Protein AF-A0A371CKR9-F1 (afdb_monomer_lite)

Structure (mmCIF, N/CA/C/O backbone):
data_AF-A0A371CKR9-F1
#
_entry.id   AF-A0A371CKR9-F1
#
loop_
_atom_site.group_PDB
_atom_site.id
_atom_site.type_symbol
_atom_site.label_atom_id
_atom_site.label_alt_id
_atom_site.label_comp_id
_atom_site.label_asym_id
_atom_site.label_entity_id
_atom_site.label_seq_id
_atom_site.pdbx_PDB_ins_code
_atom_site.Cartn_x
_atom_site.Cartn_y
_atom_site.Cartn_z
_atom_site.occupancy
_atom_site.B_iso_or_equiv
_atom_site.auth_seq_id
_atom_site.auth_comp_id
_atom_site.auth_asym_id
_atom_site.auth_atom_id
_atom_site.pdbx_PDB_model_num
ATOM 1 N N . MET A 1 1 ? 10.871 62.783 10.439 1.00 33.84 1 MET A N 1
ATOM 2 C CA . MET A 1 1 ? 9.536 62.229 10.117 1.00 33.84 1 MET A CA 1
ATOM 3 C C . MET A 1 1 ? 9.120 62.766 8.748 1.00 33.84 1 MET A C 1
ATOM 5 O O . MET A 1 1 ? 9.522 63.892 8.480 1.00 33.84 1 MET A O 1
ATOM 9 N N . PRO A 1 2 ? 8.252 62.101 7.967 1.00 58.19 2 PRO A N 1
ATOM 10 C CA . PRO A 1 2 ? 8.311 60.710 7.475 1.00 58.19 2 PRO A CA 1
ATOM 11 C C . PRO A 1 2 ? 7.904 60.594 5.972 1.00 58.19 2 PRO A C 1
ATOM 13 O O . PRO A 1 2 ? 7.410 61.558 5.406 1.00 58.19 2 PRO A O 1
ATOM 16 N N . ASP A 1 3 ? 8.129 59.437 5.334 1.00 41.16 3 ASP A N 1
ATOM 17 C CA . ASP A 1 3 ? 7.147 58.624 4.559 1.00 41.16 3 ASP A CA 1
ATOM 18 C C . ASP A 1 3 ? 7.918 57.453 3.894 1.00 41.16 3 ASP A C 1
ATOM 20 O O . ASP A 1 3 ? 8.965 57.690 3.301 1.00 41.16 3 ASP A O 1
ATOM 24 N N . ASN A 1 4 ? 7.665 56.152 4.091 1.00 47.50 4 ASN A N 1
ATOM 25 C CA . ASN A 1 4 ? 6.472 55.288 4.136 1.00 47.50 4 ASN A CA 1
ATOM 26 C C . ASN A 1 4 ? 6.208 54.580 2.791 1.00 47.50 4 ASN A C 1
ATOM 28 O O . ASN A 1 4 ? 6.175 55.207 1.737 1.00 47.50 4 ASN A O 1
ATOM 32 N N . SER A 1 5 ? 5.899 53.280 2.897 1.00 48.91 5 SER A N 1
ATOM 33 C CA . SER A 1 5 ? 5.412 52.350 1.856 1.00 48.91 5 SER A CA 1
ATOM 34 C C . SER A 1 5 ? 6.493 51.747 0.942 1.00 48.91 5 SER A C 1
ATOM 36 O O . SER A 1 5 ? 7.245 52.459 0.299 1.00 48.91 5 SER A O 1
ATOM 38 N N . GLY A 1 6 ? 6.632 50.435 0.765 1.00 40.41 6 GLY A N 1
ATOM 39 C CA . GLY A 1 6 ? 5.823 49.301 1.191 1.00 40.41 6 GLY A CA 1
ATOM 40 C C . GLY A 1 6 ? 6.271 48.055 0.410 1.00 40.41 6 GLY A C 1
ATOM 41 O O . GLY A 1 6 ? 6.496 48.118 -0.793 1.00 40.41 6 GLY A O 1
ATOM 42 N N . THR A 1 7 ? 6.452 46.952 1.135 1.00 47.97 7 THR A N 1
ATOM 43 C CA . THR A 1 7 ? 6.075 45.578 0.753 1.00 47.97 7 THR A CA 1
ATOM 44 C C . THR A 1 7 ? 6.195 45.162 -0.725 1.00 47.97 7 THR A C 1
ATOM 46 O O . THR A 1 7 ? 5.272 45.319 -1.518 1.00 47.97 7 THR A O 1
ATOM 49 N N . GLY A 1 8 ? 7.290 44.467 -1.050 1.00 39.59 8 GLY A N 1
ATOM 50 C CA . GLY A 1 8 ? 7.392 43.572 -2.206 1.00 39.59 8 GLY A CA 1
ATOM 51 C C . GLY A 1 8 ? 7.493 42.128 -1.724 1.00 39.59 8 GLY A C 1
ATOM 52 O O . GLY A 1 8 ? 8.542 41.709 -1.249 1.00 39.59 8 GLY A O 1
ATOM 53 N N . ALA A 1 9 ? 6.368 41.422 -1.784 1.00 39.78 9 ALA A N 1
ATOM 54 C CA . ALA A 1 9 ? 6.136 40.074 -1.282 1.00 39.78 9 ALA A CA 1
ATOM 55 C C . ALA A 1 9 ? 7.251 39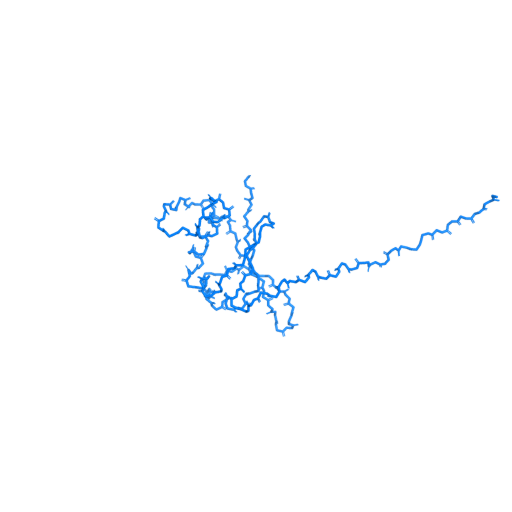.058 -1.591 1.00 39.78 9 ALA A C 1
ATOM 57 O O . ALA A 1 9 ? 7.757 38.981 -2.711 1.00 39.78 9 ALA A O 1
ATOM 58 N N . ASN A 1 10 ? 7.532 38.232 -0.575 1.00 42.22 10 ASN A N 1
ATOM 59 C CA . ASN A 1 10 ? 8.153 36.912 -0.663 1.00 42.22 10 ASN A CA 1
ATOM 60 C C . ASN A 1 10 ? 7.565 36.138 -1.852 1.00 42.22 10 ASN A C 1
ATOM 62 O O . ASN A 1 10 ? 6.500 35.531 -1.744 1.00 42.22 10 ASN A O 1
ATOM 66 N N . ARG A 1 11 ? 8.257 36.183 -2.990 1.00 41.50 11 ARG A N 1
ATOM 67 C CA . ARG A 1 11 ? 8.022 35.279 -4.108 1.00 41.50 11 ARG A CA 1
ATOM 68 C C . ARG A 1 11 ? 8.538 33.911 -3.704 1.00 41.50 11 ARG A C 1
ATOM 70 O O . ARG A 1 11 ? 9.743 33.695 -3.636 1.00 41.50 11 ARG A O 1
ATOM 77 N N . ASP A 1 12 ? 7.588 33.036 -3.409 1.00 44.81 12 ASP A N 1
ATOM 78 C CA . ASP A 1 12 ? 7.667 31.626 -3.756 1.00 44.81 12 ASP A CA 1
ATOM 79 C C . ASP A 1 12 ? 8.977 30.949 -3.333 1.00 44.81 12 ASP A C 1
ATOM 81 O O . ASP A 1 12 ? 9.759 30.473 -4.158 1.00 44.81 12 ASP A O 1
ATOM 85 N N . GLN A 1 13 ? 9.181 30.818 -2.017 1.00 44.22 13 GLN A N 1
ATOM 86 C CA . GLN A 1 13 ? 9.887 29.644 -1.501 1.00 44.22 13 GLN A CA 1
ATOM 87 C C . GLN A 1 13 ? 9.013 28.424 -1.805 1.00 44.22 13 GLN A C 1
ATOM 89 O O . GLN A 1 13 ? 8.286 27.915 -0.952 1.00 44.22 13 GLN A O 1
ATOM 94 N N . LEU A 1 14 ? 9.059 27.990 -3.065 1.00 42.12 14 LEU A N 1
ATOM 95 C CA . LEU A 1 14 ? 8.630 26.674 -3.486 1.00 42.12 14 LEU A CA 1
ATOM 96 C C . LEU A 1 14 ? 9.444 25.706 -2.633 1.00 42.12 14 LEU A C 1
ATOM 98 O O . LEU A 1 14 ? 10.650 25.554 -2.831 1.00 42.12 14 LEU A O 1
ATOM 102 N N . SER A 1 15 ? 8.807 25.154 -1.604 1.00 46.34 15 SER A N 1
ATOM 103 C CA . SER A 1 15 ? 9.433 24.190 -0.715 1.00 46.34 15 SER A CA 1
ATOM 104 C C . SER A 1 15 ? 9.963 23.074 -1.603 1.00 46.34 15 SER A C 1
ATOM 106 O O . SER A 1 15 ? 9.181 22.414 -2.291 1.00 46.34 15 SER A O 1
ATOM 108 N N . SER A 1 16 ? 11.288 22.934 -1.661 1.00 48.94 16 SER A N 1
ATOM 109 C CA . SER A 1 16 ? 11.943 21.895 -2.446 1.00 48.94 16 SER A CA 1
ATOM 110 C C . SER A 1 16 ? 11.234 20.567 -2.180 1.00 48.94 16 SER A C 1
ATOM 112 O O . SER A 1 16 ? 10.978 20.269 -1.006 1.00 48.94 16 SER A O 1
ATOM 114 N N . PRO A 1 17 ? 10.880 19.784 -3.218 1.00 48.00 17 PRO A N 1
ATOM 115 C CA . PRO A 1 17 ? 10.196 18.518 -3.014 1.00 48.00 17 PRO A CA 1
ATOM 116 C C . PRO A 1 17 ? 11.025 17.697 -2.035 1.00 48.00 17 PRO A C 1
ATOM 118 O O . PRO A 1 17 ? 12.222 17.488 -2.251 1.00 48.00 17 PRO A O 1
ATOM 121 N N . THR A 1 18 ? 10.406 17.308 -0.918 1.00 50.53 18 THR A N 1
ATOM 122 C CA . THR A 1 18 ? 11.057 16.485 0.097 1.00 50.53 18 THR A CA 1
ATOM 123 C C . THR A 1 18 ? 11.665 15.282 -0.618 1.00 50.53 18 THR A C 1
ATOM 125 O O . THR A 1 18 ? 10.930 14.587 -1.326 1.00 50.53 18 THR A O 1
ATOM 128 N N . PRO A 1 19 ? 12.986 15.045 -0.511 1.00 44.75 19 PRO A N 1
ATOM 129 C CA . PRO A 1 19 ? 13.606 13.915 -1.174 1.00 44.75 19 PRO A CA 1
ATOM 130 C C . PRO A 1 19 ? 12.905 12.650 -0.697 1.00 44.75 19 PRO A C 1
ATOM 132 O O . PRO A 1 19 ? 12.967 12.312 0.485 1.00 44.75 19 PRO A O 1
ATOM 135 N N . ILE A 1 20 ? 12.207 11.969 -1.605 1.00 53.53 20 ILE A N 1
ATOM 136 C CA . ILE A 1 20 ? 11.690 10.638 -1.312 1.00 53.53 20 ILE A CA 1
ATOM 137 C C . ILE A 1 20 ? 12.926 9.796 -0.975 1.00 53.53 20 ILE A C 1
ATOM 139 O O . ILE A 1 20 ? 13.878 9.798 -1.767 1.00 53.53 20 ILE A O 1
ATOM 143 N N . PRO A 1 21 ? 12.970 9.124 0.190 1.00 46.75 21 PRO A N 1
ATOM 144 C CA . PRO A 1 21 ? 14.081 8.248 0.525 1.00 46.75 21 PRO A CA 1
ATOM 145 C C . PRO A 1 21 ? 14.337 7.301 -0.654 1.00 46.75 21 PRO A C 1
ATOM 147 O O . PRO A 1 21 ? 13.387 6.727 -1.189 1.00 46.75 21 PRO A O 1
ATOM 150 N N . ARG A 1 22 ? 15.596 7.166 -1.100 1.00 47.06 22 ARG A N 1
ATOM 151 C CA . ARG A 1 22 ? 15.975 6.216 -2.161 1.00 47.06 22 ARG A CA 1
ATOM 152 C C . ARG A 1 22 ? 15.841 4.802 -1.619 1.00 47.06 22 ARG A C 1
ATOM 154 O O . ARG A 1 22 ? 16.792 4.194 -1.143 1.00 47.06 22 ARG A O 1
ATOM 161 N N . VAL A 1 23 ? 14.617 4.321 -1.643 1.00 50.09 23 VAL A N 1
ATOM 162 C CA . VAL A 1 23 ? 14.241 2.969 -1.284 1.00 50.09 23 VAL A CA 1
ATOM 163 C C . VAL A 1 23 ? 14.756 2.074 -2.412 1.00 50.09 23 VAL A C 1
ATOM 165 O O . VAL A 1 23 ? 14.564 2.426 -3.581 1.00 50.09 23 VAL A O 1
ATOM 168 N N . PRO A 1 24 ? 15.470 0.972 -2.115 1.00 58.00 24 PRO A N 1
ATOM 169 C CA . PRO A 1 24 ? 15.882 0.042 -3.158 1.00 58.00 24 PRO A CA 1
ATOM 170 C C . PRO A 1 24 ? 14.658 -0.350 -3.985 1.00 58.00 24 PRO A C 1
ATOM 172 O O . PRO A 1 24 ? 13.572 -0.488 -3.428 1.00 58.00 24 PRO A O 1
ATOM 175 N N . GLN A 1 25 ? 14.811 -0.541 -5.296 1.00 64.50 25 GLN A N 1
ATOM 176 C CA . GLN A 1 25 ? 13.678 -0.829 -6.187 1.00 64.50 25 GLN A CA 1
ATOM 177 C C . GLN A 1 25 ? 12.838 -2.031 -5.706 1.00 64.50 25 GLN A C 1
ATOM 179 O O . GLN A 1 25 ? 11.644 -2.092 -5.970 1.00 64.50 25 GLN A O 1
ATOM 184 N N . SER A 1 26 ? 13.432 -2.937 -4.921 1.00 80.56 26 SER A N 1
ATOM 185 C CA . SER A 1 26 ? 12.791 -4.081 -4.264 1.00 80.56 26 SER A CA 1
ATOM 186 C C . SER A 1 26 ? 11.885 -3.748 -3.068 1.00 80.56 26 SER A C 1
ATOM 188 O O . SER A 1 26 ? 11.281 -4.654 -2.499 1.00 80.56 26 SER A O 1
ATOM 190 N N . TRP A 1 27 ? 11.755 -2.482 -2.675 1.00 85.19 27 TRP A N 1
ATOM 191 C CA . TRP A 1 27 ? 10.954 -2.037 -1.536 1.00 85.19 27 TRP A CA 1
ATOM 192 C C . TRP A 1 27 ? 9.950 -0.954 -1.960 1.00 85.19 27 TRP A C 1
ATOM 194 O O . TRP A 1 27 ? 10.123 -0.260 -2.964 1.00 85.19 27 TRP A O 1
ATOM 204 N N . VAL A 1 28 ? 8.877 -0.829 -1.185 1.00 87.44 28 VAL A N 1
ATOM 205 C CA . VAL A 1 28 ? 7.792 0.139 -1.369 1.00 87.44 28 VAL A CA 1
ATOM 206 C C . VAL A 1 28 ? 7.536 0.826 -0.033 1.00 87.44 28 VAL A C 1
ATOM 208 O O . VAL A 1 28 ? 7.454 0.161 1.002 1.00 87.44 28 VAL A O 1
ATOM 211 N N . MET A 1 29 ? 7.398 2.152 -0.046 1.00 91.00 29 MET A N 1
ATOM 212 C CA . MET A 1 29 ? 7.017 2.897 1.157 1.00 91.00 29 MET A CA 1
ATOM 213 C C . MET A 1 29 ? 5.512 2.837 1.348 1.00 91.00 29 MET A C 1
ATOM 215 O O . MET A 1 29 ? 4.764 3.203 0.444 1.00 91.00 29 MET A O 1
ATOM 219 N N . VAL A 1 30 ? 5.082 2.393 2.523 1.00 90.75 30 VAL A N 1
ATOM 220 C CA . VAL A 1 30 ? 3.679 2.265 2.901 1.00 90.75 30 VAL A CA 1
ATOM 221 C C . VAL A 1 30 ? 3.383 3.215 4.049 1.00 90.75 30 VAL A C 1
ATOM 223 O O . VAL A 1 30 ? 3.993 3.104 5.111 1.00 90.75 30 VAL A O 1
ATOM 226 N N . THR A 1 31 ? 2.446 4.135 3.842 1.00 89.31 31 THR A N 1
ATOM 227 C CA . THR A 1 31 ? 2.143 5.208 4.793 1.00 89.31 31 THR A CA 1
ATOM 228 C C . THR A 1 31 ? 0.702 5.132 5.295 1.00 89.31 31 THR A C 1
ATOM 230 O O . THR A 1 31 ? -0.233 4.966 4.506 1.00 89.31 31 THR A O 1
ATOM 233 N N . TYR A 1 32 ? 0.518 5.325 6.602 1.00 86.56 32 TYR A N 1
ATOM 234 C CA . TYR A 1 32 ? -0.780 5.461 7.263 1.00 86.56 32 TYR A CA 1
ATOM 235 C C . TYR A 1 32 ? -0.707 6.463 8.422 1.00 86.56 32 TYR A C 1
ATOM 237 O O . TYR A 1 32 ? 0.170 6.369 9.267 1.00 86.56 32 TYR A O 1
ATOM 245 N N . SER A 1 33 ? -1.636 7.425 8.486 1.00 81.88 33 SER A N 1
ATOM 246 C CA . SER A 1 33 ? -1.743 8.403 9.590 1.00 81.88 33 SER A CA 1
ATOM 247 C C . SER A 1 33 ? -0.426 9.126 9.965 1.00 81.88 33 SER A C 1
ATOM 249 O O . SER A 1 33 ? -0.259 9.537 11.112 1.00 81.88 33 SER A O 1
ATOM 251 N N . GLY A 1 34 ? 0.495 9.301 9.009 1.00 81.12 34 GLY A N 1
ATOM 252 C CA . GLY A 1 34 ? 1.817 9.910 9.220 1.00 81.12 34 GLY A CA 1
ATOM 253 C C . GLY A 1 34 ? 2.941 8.915 9.537 1.00 81.12 34 GLY A C 1
ATOM 254 O O . GLY A 1 34 ? 4.110 9.262 9.400 1.00 81.12 34 GLY A O 1
ATOM 255 N N . GLU A 1 35 ? 2.616 7.667 9.870 1.00 84.94 35 GLU A N 1
ATOM 256 C CA . GLU A 1 35 ? 3.583 6.583 10.046 1.00 84.94 35 GLU A CA 1
ATOM 257 C C . GLU A 1 35 ? 3.942 5.974 8.691 1.00 84.94 35 GLU A C 1
ATOM 259 O O . GLU A 1 35 ? 3.074 5.790 7.837 1.00 84.94 35 GLU A O 1
ATOM 264 N N . THR A 1 36 ? 5.224 5.672 8.471 1.00 87.50 36 THR A N 1
ATOM 265 C CA . THR A 1 36 ? 5.710 5.117 7.202 1.00 87.50 36 THR A CA 1
ATOM 266 C C . THR A 1 36 ? 6.612 3.915 7.440 1.00 87.50 36 THR A C 1
ATOM 268 O O . THR A 1 36 ? 7.575 3.995 8.196 1.00 87.50 36 THR A O 1
ATOM 271 N N . HIS A 1 37 ? 6.325 2.820 6.739 1.00 87.44 37 HIS A N 1
ATOM 272 C CA . HIS A 1 37 ? 7.093 1.581 6.777 1.00 87.44 37 HIS A CA 1
ATOM 273 C C . HIS A 1 37 ? 7.611 1.241 5.383 1.00 87.44 37 HIS A C 1
ATOM 275 O O . HIS A 1 37 ? 6.874 1.321 4.401 1.00 87.44 37 HIS A O 1
ATOM 281 N N . ALA A 1 38 ? 8.868 0.815 5.296 1.00 89.44 38 ALA A N 1
ATOM 282 C CA . ALA A 1 38 ? 9.382 0.181 4.093 1.00 89.44 38 ALA A CA 1
ATOM 283 C C . ALA A 1 38 ? 8.956 -1.294 4.102 1.00 89.44 38 ALA A C 1
ATOM 285 O O . ALA A 1 38 ? 9.191 -2.002 5.080 1.00 89.44 38 ALA A O 1
ATOM 286 N N . MET A 1 39 ? 8.339 -1.761 3.019 1.00 89.69 39 MET A N 1
ATOM 287 C CA . MET A 1 39 ? 7.921 -3.155 2.859 1.00 89.69 39 MET A CA 1
ATOM 288 C C . MET A 1 39 ? 8.478 -3.736 1.559 1.00 89.69 39 MET A C 1
ATOM 290 O O . MET A 1 39 ? 8.548 -3.045 0.543 1.00 89.69 39 MET A O 1
ATOM 294 N N . GLY A 1 40 ? 8.881 -5.007 1.588 1.00 89.81 40 GLY A N 1
ATOM 295 C CA . GLY A 1 40 ? 9.411 -5.698 0.413 1.00 89.81 40 GLY A CA 1
ATOM 296 C C . GLY A 1 40 ? 8.343 -5.857 -0.668 1.00 89.81 40 GLY A C 1
ATOM 297 O O . GLY A 1 40 ? 7.264 -6.391 -0.409 1.00 89.81 40 GLY A O 1
ATOM 298 N N . ARG A 1 41 ? 8.655 -5.416 -1.886 1.00 89.69 41 ARG A N 1
ATOM 299 C CA . ARG A 1 41 ? 7.759 -5.423 -3.048 1.00 89.69 41 ARG A CA 1
ATOM 300 C C . ARG A 1 41 ? 7.244 -6.823 -3.368 1.00 89.69 41 ARG A C 1
ATOM 302 O O . ARG A 1 41 ? 6.040 -7.005 -3.516 1.00 89.69 41 ARG A O 1
ATOM 309 N N . ASP A 1 42 ? 8.134 -7.812 -3.381 1.00 88.88 42 ASP A N 1
ATOM 310 C CA . ASP A 1 42 ? 7.773 -9.204 -3.675 1.00 88.88 42 ASP A CA 1
ATOM 311 C C . ASP A 1 42 ? 6.866 -9.797 -2.593 1.00 88.88 42 ASP A C 1
ATOM 313 O O . ASP A 1 42 ? 5.907 -10.503 -2.898 1.00 88.88 42 ASP A O 1
ATOM 317 N N . GLY A 1 43 ? 7.103 -9.443 -1.326 1.00 88.94 43 GLY A N 1
ATOM 318 C CA . GLY A 1 43 ? 6.224 -9.825 -0.221 1.00 88.94 43 GLY A CA 1
ATOM 319 C C . GLY A 1 43 ? 4.816 -9.253 -0.394 1.00 88.94 43 GLY A C 1
ATOM 320 O O . GLY A 1 43 ? 3.834 -9.986 -0.291 1.00 88.94 43 GLY A O 1
ATOM 321 N N . ILE A 1 44 ? 4.708 -7.964 -0.734 1.00 90.44 44 ILE A N 1
ATOM 322 C CA . ILE A 1 44 ? 3.417 -7.314 -1.005 1.00 90.44 44 ILE A CA 1
ATOM 323 C C . ILE A 1 44 ? 2.710 -7.976 -2.198 1.00 90.44 44 ILE A C 1
ATOM 325 O O . ILE A 1 44 ? 1.508 -8.247 -2.131 1.00 90.44 44 ILE A O 1
ATOM 329 N N . ALA A 1 45 ? 3.436 -8.250 -3.284 1.00 90.25 45 ALA A N 1
ATOM 330 C CA . ALA A 1 45 ? 2.885 -8.884 -4.478 1.00 90.25 45 ALA A CA 1
ATOM 331 C C . ALA A 1 45 ? 2.344 -10.293 -4.171 1.00 90.25 45 ALA A C 1
ATOM 333 O O . ALA A 1 45 ? 1.207 -10.599 -4.535 1.00 90.25 45 ALA A O 1
ATOM 334 N N . ASN A 1 46 ? 3.106 -11.104 -3.430 1.00 89.50 46 ASN A N 1
ATOM 335 C CA . ASN A 1 46 ? 2.760 -12.490 -3.098 1.00 89.50 46 ASN A CA 1
ATOM 336 C C . ASN A 1 46 ? 1.581 -12.618 -2.123 1.00 89.50 46 ASN A C 1
ATOM 338 O O . ASN A 1 46 ? 0.812 -13.571 -2.216 1.00 89.50 46 ASN A O 1
ATOM 342 N N . LEU A 1 47 ? 1.396 -11.658 -1.209 1.00 89.00 47 LEU A N 1
ATOM 343 C CA . LEU A 1 47 ? 0.258 -11.655 -0.279 1.00 89.00 47 LEU A CA 1
ATOM 344 C C . LEU A 1 47 ? -1.098 -11.483 -0.983 1.00 89.00 47 LEU A C 1
ATOM 346 O O . LEU A 1 47 ? -2.144 -11.838 -0.427 1.00 89.00 47 LEU A O 1
ATOM 350 N N . GLY A 1 48 ? -1.103 -10.882 -2.175 1.00 88.25 48 GLY A N 1
ATOM 351 C CA . GLY A 1 48 ? -2.320 -10.391 -2.811 1.00 88.25 48 GLY A CA 1
ATOM 352 C C . GLY A 1 48 ? -2.947 -9.215 -2.050 1.00 88.25 48 GLY A C 1
ATOM 353 O O . GLY A 1 48 ? -2.637 -8.940 -0.888 1.00 88.25 48 GLY A O 1
ATOM 354 N N . LYS A 1 49 ? -3.900 -8.523 -2.685 1.00 87.69 49 LYS A N 1
ATOM 355 C CA . LYS A 1 49 ? -4.541 -7.336 -2.093 1.00 87.69 49 LYS A CA 1
ATOM 356 C C . LYS A 1 49 ? -5.172 -7.613 -0.725 1.00 87.69 49 LYS A C 1
ATOM 358 O O . LYS A 1 49 ? -4.978 -6.847 0.213 1.00 87.69 49 LYS A O 1
ATOM 363 N N . LEU A 1 50 ? -5.924 -8.708 -0.591 1.00 86.19 50 LEU A N 1
ATOM 364 C CA . LEU A 1 50 ? -6.611 -9.038 0.662 1.00 86.19 50 LEU A CA 1
ATOM 365 C C . LEU A 1 50 ? -5.627 -9.401 1.784 1.00 86.19 50 LEU A C 1
ATOM 367 O O . LEU A 1 50 ? -5.802 -8.948 2.914 1.00 86.19 50 LEU A O 1
ATOM 371 N N . GLY A 1 51 ? -4.604 -10.208 1.483 1.00 87.12 51 GLY A N 1
ATOM 372 C CA . GLY A 1 51 ? -3.563 -10.567 2.449 1.00 87.12 51 GLY A CA 1
ATOM 373 C C . GLY A 1 51 ? -2.779 -9.340 2.901 1.00 87.12 51 GLY A C 1
ATOM 374 O O . GLY A 1 51 ? -2.573 -9.133 4.095 1.00 87.12 51 GLY A O 1
ATOM 375 N N . PHE A 1 52 ? -2.460 -8.451 1.963 1.00 89.31 52 PHE A N 1
ATOM 376 C CA . PHE A 1 52 ? -1.813 -7.187 2.271 1.00 89.31 52 PHE A CA 1
ATOM 377 C C . PHE A 1 52 ? -2.684 -6.289 3.161 1.00 89.31 52 PHE A C 1
ATOM 379 O O . PHE A 1 52 ? -2.205 -5.786 4.170 1.00 89.31 52 PHE A O 1
ATOM 386 N N . MET A 1 53 ? -3.986 -6.156 2.892 1.00 87.38 53 MET A N 1
ATOM 387 C CA . MET A 1 53 ? -4.890 -5.384 3.760 1.00 87.38 53 MET A CA 1
ATOM 388 C C . MET A 1 53 ? -4.982 -5.944 5.189 1.00 87.38 53 MET A C 1
ATOM 390 O O . MET A 1 53 ? -5.051 -5.174 6.147 1.00 87.38 53 MET A O 1
ATOM 394 N N . LYS A 1 54 ? -4.953 -7.273 5.356 1.00 84.06 54 LYS A N 1
ATOM 395 C CA . LYS A 1 54 ? -4.867 -7.917 6.681 1.00 84.06 54 LYS A CA 1
ATOM 396 C C . LYS A 1 54 ? -3.558 -7.565 7.387 1.00 84.06 54 LYS A C 1
ATOM 398 O O . LYS A 1 54 ? -3.572 -7.238 8.570 1.00 84.06 54 LYS A O 1
ATOM 403 N N . CYS A 1 55 ? -2.453 -7.584 6.644 1.00 86.62 55 CYS A N 1
ATOM 404 C CA . CYS A 1 55 ? -1.136 -7.191 7.133 1.00 86.62 55 CYS A CA 1
ATOM 405 C C . CYS A 1 55 ? -1.130 -5.745 7.645 1.00 86.62 55 CYS A C 1
ATOM 407 O O . CYS A 1 55 ? -0.696 -5.487 8.766 1.00 86.62 55 CYS A O 1
ATOM 409 N N . LEU A 1 56 ? -1.685 -4.817 6.857 1.00 86.94 56 LEU A N 1
ATOM 410 C CA . LEU A 1 56 ? -1.786 -3.405 7.224 1.00 86.94 56 LEU A CA 1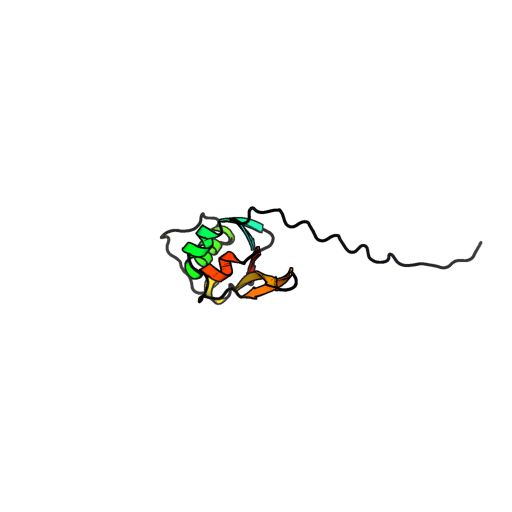
ATOM 411 C C . LEU A 1 56 ? -2.635 -3.189 8.475 1.00 86.94 56 LEU A C 1
ATOM 413 O O . LEU A 1 56 ? -2.255 -2.394 9.326 1.00 86.94 56 LEU A O 1
ATOM 417 N N . TYR A 1 57 ? -3.752 -3.906 8.616 1.00 83.25 57 TYR A N 1
ATOM 418 C CA . TYR A 1 57 ? -4.546 -3.863 9.844 1.00 83.25 57 TYR A CA 1
ATOM 419 C C . TYR A 1 57 ? -3.728 -4.312 11.061 1.00 83.25 57 TYR A C 1
ATOM 421 O O . TYR A 1 57 ? -3.747 -3.640 12.090 1.00 83.25 57 TYR A O 1
ATOM 429 N N . GLY A 1 58 ? -2.988 -5.419 10.933 1.00 81.88 58 GLY A N 1
ATOM 430 C CA . GLY A 1 58 ? -2.100 -5.920 11.982 1.00 81.88 58 GLY A CA 1
ATOM 431 C C . GLY A 1 58 ? -1.123 -4.846 12.457 1.00 81.88 58 GLY A C 1
ATOM 432 O O . GLY A 1 58 ? -1.133 -4.492 13.632 1.00 81.88 58 GLY A O 1
ATOM 433 N N . ILE A 1 59 ? -0.371 -4.278 11.513 1.00 83.88 59 ILE A N 1
ATOM 434 C CA . ILE A 1 59 ? 0.699 -3.310 11.781 1.00 83.88 59 ILE A CA 1
ATOM 435 C C . ILE A 1 59 ? 0.144 -1.994 12.333 1.00 83.88 59 ILE A C 1
ATOM 437 O O . ILE A 1 59 ? 0.574 -1.536 13.386 1.00 83.88 59 ILE A O 1
ATOM 441 N N . PHE A 1 60 ? -0.820 -1.390 11.636 1.00 81.12 60 PHE A N 1
ATOM 442 C CA . PHE A 1 60 ? -1.219 -0.002 11.876 1.00 81.12 60 PHE A CA 1
ATOM 443 C C . PHE A 1 60 ? -2.411 0.176 12.817 1.00 81.12 60 PHE A C 1
ATOM 445 O O . PHE A 1 60 ? -2.649 1.280 13.303 1.00 81.12 60 PHE A O 1
ATOM 452 N N . VAL A 1 61 ? -3.213 -0.869 13.027 1.00 78.81 61 VAL A N 1
ATOM 453 C CA . VAL A 1 61 ? -4.440 -0.777 13.834 1.00 78.81 61 VAL A CA 1
ATOM 454 C C . VAL A 1 61 ? -4.358 -1.670 15.062 1.00 78.81 61 VAL A C 1
ATOM 456 O O . VAL A 1 61 ? -4.678 -1.222 16.157 1.00 78.81 61 VAL A O 1
ATOM 459 N N . ALA A 1 62 ? -3.923 -2.919 14.897 1.00 74.81 62 ALA A N 1
ATOM 460 C CA . ALA A 1 62 ? 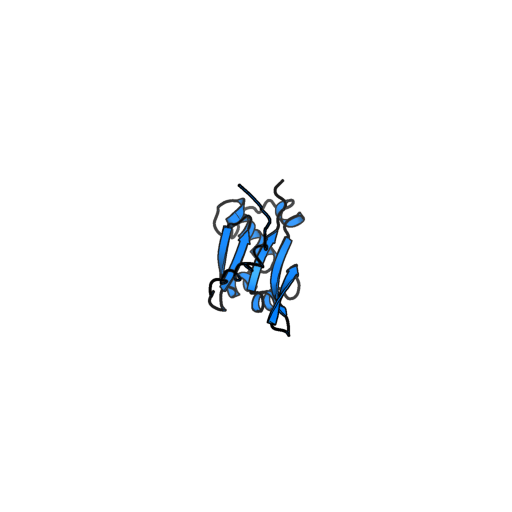-3.815 -3.864 16.004 1.00 74.81 62 ALA A CA 1
ATOM 461 C C . ALA A 1 62 ? -2.480 -3.769 16.766 1.00 74.81 62 ALA A C 1
ATOM 463 O O . ALA A 1 62 ? -2.373 -4.351 17.842 1.00 74.81 62 ALA A O 1
ATOM 464 N N . GLY A 1 63 ? -1.474 -3.071 16.222 1.00 70.44 63 GLY A N 1
ATOM 465 C CA . GLY A 1 63 ? -0.137 -2.957 16.818 1.00 70.44 63 GLY A CA 1
ATOM 466 C C . GLY A 1 63 ? 0.651 -4.274 16.853 1.00 70.44 63 GLY A C 1
ATOM 467 O O . GLY A 1 63 ? 1.596 -4.404 17.626 1.00 70.44 63 GLY A O 1
ATOM 468 N N . ASN A 1 64 ? 0.263 -5.254 16.034 1.00 70.44 64 ASN A N 1
ATOM 469 C CA . ASN A 1 64 ? 0.882 -6.575 15.947 1.00 70.44 64 ASN A CA 1
ATOM 470 C C . ASN A 1 64 ? 1.653 -6.729 14.626 1.00 70.44 64 ASN A C 1
ATOM 472 O O . ASN A 1 64 ? 1.466 -5.965 13.679 1.00 70.44 64 ASN A O 1
ATOM 476 N N . SER A 1 65 ? 2.511 -7.748 14.526 1.00 70.50 65 SER A N 1
ATOM 477 C CA . SER A 1 65 ? 3.134 -8.100 13.246 1.00 70.50 65 SER A CA 1
ATOM 478 C C . SER A 1 65 ? 2.082 -8.535 12.214 1.00 70.50 65 SER A C 1
ATOM 480 O O . SER A 1 65 ? 0.919 -8.789 12.538 1.00 70.50 65 SER A O 1
ATOM 482 N N . CYS A 1 66 ? 2.493 -8.596 10.946 1.00 67.94 66 CYS A N 1
ATO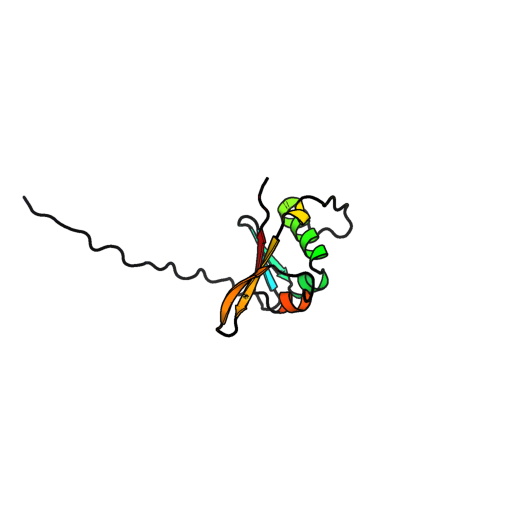M 483 C CA . CYS A 1 66 ? 1.668 -9.086 9.844 1.00 67.94 66 CYS A CA 1
ATOM 484 C C . CYS A 1 66 ? 1.016 -10.429 10.231 1.00 67.94 66 CYS A C 1
ATOM 486 O O . CYS A 1 66 ? 1.714 -11.420 10.442 1.00 67.94 66 CYS A O 1
ATOM 488 N N . VAL A 1 67 ? -0.308 -10.443 10.411 1.00 57.88 67 VAL A N 1
ATOM 489 C CA . VAL A 1 67 ? -1.005 -11.583 11.021 1.00 57.88 67 VAL A CA 1
ATOM 490 C C . VAL A 1 67 ? -1.153 -12.713 10.003 1.00 57.88 67 VAL A C 1
ATOM 492 O O . VAL A 1 67 ? -2.026 -12.660 9.135 1.00 57.88 67 VAL A O 1
ATOM 495 N N . GLU A 1 68 ? -0.356 -13.770 10.145 1.00 52.69 68 GLU A N 1
ATOM 496 C CA . GLU A 1 68 ? -0.668 -15.075 9.563 1.00 52.69 68 GLU A CA 1
ATOM 497 C C . GLU A 1 68 ? -1.574 -15.852 10.534 1.00 52.69 68 GLU A C 1
ATOM 499 O O . GLU A 1 68 ? -1.186 -16.188 11.648 1.00 52.69 68 GLU A O 1
ATOM 504 N N . GLY A 1 69 ? -2.824 -16.111 10.137 1.00 50.31 69 GLY A N 1
ATOM 505 C CA . GLY A 1 69 ? -3.685 -17.107 10.798 1.00 50.31 69 GLY A CA 1
ATOM 506 C C . GLY A 1 69 ? -4.523 -16.672 12.014 1.00 50.31 69 GLY A C 1
ATOM 507 O O . GLY A 1 69 ? -5.329 -17.467 12.487 1.00 50.31 69 GLY A O 1
ATOM 508 N N . GLY A 1 70 ? -4.418 -15.436 12.508 1.00 45.22 70 GLY A N 1
ATOM 509 C CA . GLY A 1 70 ? -5.256 -14.926 13.609 1.00 45.22 70 GLY A CA 1
ATOM 510 C C . GLY A 1 70 ? -6.641 -14.440 13.158 1.00 45.22 70 GLY A C 1
ATOM 511 O O . GLY A 1 70 ? -6.770 -13.840 12.091 1.00 45.22 70 GLY A O 1
ATOM 512 N N . GLY A 1 71 ? -7.674 -14.691 13.976 1.00 48.22 71 GLY A N 1
ATOM 513 C CA . GLY A 1 71 ? -9.085 -14.366 13.726 1.00 48.22 71 GLY A CA 1
ATOM 514 C C . GLY A 1 71 ? -9.308 -12.945 13.208 1.00 48.22 71 GLY A C 1
ATOM 515 O O . GLY A 1 71 ? -9.368 -11.976 13.960 1.00 48.22 71 GLY A O 1
ATOM 516 N N . TYR A 1 72 ? -9.444 -12.838 11.892 1.00 50.34 72 TYR A N 1
ATOM 517 C CA . TYR A 1 72 ? -9.662 -11.588 11.192 1.00 50.34 72 TYR A CA 1
ATOM 518 C C . TYR A 1 72 ? -11.131 -11.176 11.310 1.00 50.34 72 TYR A C 1
ATOM 520 O O . TYR A 1 72 ? -11.967 -11.570 10.496 1.00 50.34 72 TYR A O 1
ATOM 528 N N . VAL A 1 73 ? -11.466 -10.393 12.336 1.00 51.00 73 VAL A N 1
ATOM 529 C CA . VAL A 1 73 ? -12.822 -9.854 12.506 1.00 51.00 73 VAL A CA 1
ATOM 530 C C . VAL A 1 73 ? -12.981 -8.639 11.594 1.00 51.00 73 VAL A C 1
ATOM 532 O O . VAL A 1 73 ? -12.798 -7.491 11.984 1.00 51.00 73 VAL A O 1
ATOM 535 N N . SER A 1 74 ? -13.269 -8.915 10.324 1.00 62.22 74 SER A N 1
ATOM 536 C CA . SER A 1 74 ? -13.349 -7.918 9.262 1.00 62.22 74 SER A CA 1
ATOM 537 C C . SER A 1 74 ? -14.731 -7.821 8.650 1.00 62.22 74 SER A C 1
ATOM 539 O O . SER A 1 74 ? -15.087 -8.573 7.737 1.00 62.22 74 SER A O 1
ATOM 541 N N . PRO A 1 75 ? -15.459 -6.780 9.053 1.00 60.12 75 PRO A N 1
ATOM 542 C CA . PRO A 1 75 ? -16.248 -6.058 8.069 1.00 60.12 75 PRO A CA 1
ATOM 543 C C . PRO A 1 75 ? -15.829 -4.591 7.950 1.00 60.12 75 PRO A C 1
ATOM 545 O O . PRO A 1 75 ? -15.716 -4.105 6.836 1.00 60.12 75 PRO A O 1
ATOM 548 N N . HIS A 1 76 ? -15.590 -3.867 9.048 1.00 62.66 76 HIS A N 1
ATOM 549 C CA . HIS A 1 76 ? -15.468 -2.403 8.978 1.00 62.66 76 HIS A CA 1
ATOM 550 C C . HIS A 1 76 ? -14.175 -1.936 8.311 1.00 62.66 76 HIS A C 1
ATOM 552 O O . HIS A 1 76 ? -14.234 -1.156 7.364 1.00 62.66 76 HIS A O 1
ATOM 558 N N . PHE A 1 77 ? -13.021 -2.459 8.734 1.00 70.94 77 PHE A N 1
ATOM 559 C CA . PHE A 1 77 ? -11.742 -2.018 8.180 1.00 70.94 77 PHE A CA 1
ATOM 560 C C . PHE A 1 77 ? -11.670 -2.225 6.659 1.00 70.94 77 PHE A C 1
ATOM 562 O O . PHE A 1 77 ? -11.443 -1.266 5.935 1.00 70.94 77 PHE A O 1
ATOM 569 N N . LEU A 1 78 ? -11.978 -3.423 6.142 1.00 69.81 78 LEU A N 1
ATOM 570 C CA . LEU A 1 78 ? -11.978 -3.659 4.688 1.00 69.81 78 LEU A CA 1
ATOM 571 C C . LEU A 1 78 ? -13.050 -2.906 3.913 1.00 69.81 78 LEU A C 1
ATOM 573 O O . LEU A 1 78 ? -12.851 -2.654 2.728 1.00 69.81 78 LEU A O 1
ATOM 577 N N . LYS A 1 79 ? -14.195 -2.597 4.533 1.00 70.56 79 LYS A N 1
ATOM 578 C CA . LYS A 1 79 ? -15.274 -1.879 3.844 1.00 70.56 79 LYS A CA 1
ATOM 579 C C . LYS A 1 79 ? -14.897 -0.432 3.546 1.00 70.56 79 LYS A C 1
ATOM 581 O O . LYS A 1 79 ? -15.318 0.085 2.519 1.00 70.56 79 LYS A O 1
ATOM 586 N N . PHE A 1 80 ? -14.129 0.209 4.428 1.00 74.06 80 PHE A N 1
ATOM 587 C CA . PHE A 1 80 ? -13.832 1.641 4.320 1.00 74.06 80 PHE A CA 1
ATOM 588 C C . PHE A 1 80 ? -12.375 1.949 3.979 1.00 74.06 80 PHE A C 1
ATOM 590 O O . PHE A 1 80 ? -12.086 3.048 3.510 1.00 74.06 80 PHE A O 1
ATOM 597 N N . ALA A 1 81 ? -11.455 1.009 4.196 1.00 77.88 81 ALA A N 1
ATOM 598 C CA . ALA A 1 81 ? -10.053 1.220 3.885 1.00 77.88 81 ALA A CA 1
ATOM 599 C C . ALA A 1 81 ? -9.804 1.136 2.373 1.00 77.88 81 ALA A C 1
ATOM 601 O O . ALA A 1 81 ? -10.078 0.124 1.725 1.00 77.88 81 ALA A O 1
ATOM 602 N N . GLN A 1 82 ? -9.232 2.201 1.826 1.00 83.75 82 GLN A N 1
ATOM 603 C CA . GLN A 1 82 ? -8.749 2.286 0.455 1.00 83.75 82 GLN A CA 1
ATOM 604 C C . GLN A 1 82 ? -7.222 2.261 0.458 1.00 83.75 82 GLN A C 1
ATOM 606 O O . GLN A 1 82 ? -6.582 2.881 1.304 1.00 83.75 82 GLN A O 1
ATOM 611 N N . ILE A 1 83 ? -6.630 1.565 -0.507 1.00 88.06 83 ILE A N 1
ATOM 612 C CA . ILE A 1 83 ? -5.186 1.591 -0.742 1.00 88.06 83 ILE A CA 1
ATOM 613 C C . ILE A 1 83 ? -4.909 2.293 -2.060 1.00 88.06 83 ILE A C 1
ATOM 615 O O . ILE A 1 83 ? -5.378 1.86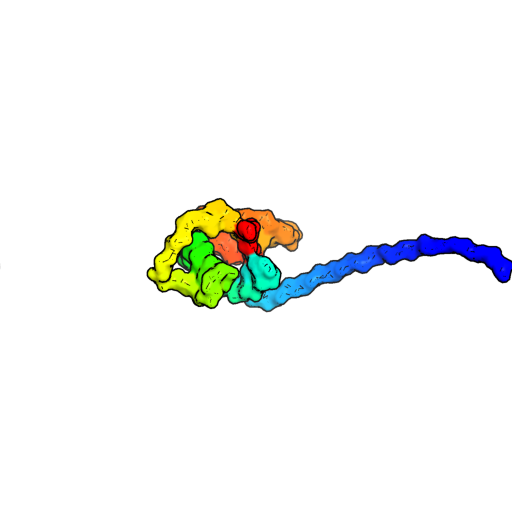5 -3.115 1.00 88.06 83 ILE A O 1
ATOM 619 N N . ARG A 1 84 ? -4.137 3.373 -1.983 1.00 90.12 84 ARG A N 1
ATOM 620 C CA . ARG A 1 84 ? -3.739 4.185 -3.130 1.00 90.12 84 ARG A CA 1
ATOM 621 C C . ARG A 1 84 ? -2.275 3.950 -3.426 1.00 90.12 84 ARG A C 1
ATOM 623 O O . ARG A 1 84 ? -1.448 4.077 -2.531 1.00 90.12 84 ARG A O 1
ATOM 630 N N . GLY A 1 85 ? -1.965 3.605 -4.664 1.00 88.62 85 GLY A N 1
ATOM 631 C CA . GLY A 1 85 ? -0.601 3.514 -5.160 1.00 88.62 85 GLY A CA 1
ATOM 632 C C . GLY A 1 85 ? -0.227 4.783 -5.907 1.00 88.62 85 GLY A C 1
ATOM 633 O O . GLY A 1 85 ? -1.053 5.325 -6.638 1.00 88.62 85 GLY A O 1
ATOM 634 N N . THR A 1 86 ? 1.009 5.241 -5.751 1.00 88.88 86 THR A N 1
ATOM 635 C CA . THR A 1 86 ? 1.604 6.259 -6.624 1.00 88.88 86 THR A CA 1
ATOM 636 C C . THR A 1 86 ? 2.498 5.578 -7.649 1.00 88.88 86 THR A C 1
ATOM 638 O O . THR A 1 86 ? 3.313 4.736 -7.285 1.00 88.88 86 THR A O 1
ATOM 641 N N . PHE A 1 87 ? 2.363 5.953 -8.913 1.00 85.25 87 PHE A N 1
ATOM 642 C CA . PHE A 1 87 ? 3.073 5.398 -10.062 1.00 85.25 87 PHE A CA 1
ATOM 643 C C . PHE A 1 87 ? 3.755 6.517 -10.838 1.00 85.25 87 PHE A C 1
ATOM 645 O O . PHE A 1 87 ? 3.312 7.663 -10.778 1.00 85.25 87 PHE A O 1
ATOM 652 N N . TYR A 1 88 ? 4.787 6.181 -11.606 1.00 78.31 88 TYR A N 1
ATOM 653 C CA . TYR A 1 88 ? 5.280 7.072 -12.652 1.00 78.31 88 TYR A CA 1
ATOM 654 C C . TYR A 1 88 ? 4.452 6.875 -13.924 1.00 78.31 88 TYR A C 1
ATOM 656 O O . TYR A 1 88 ? 4.264 5.743 -14.368 1.00 78.31 88 TYR A O 1
ATOM 664 N N . ASP A 1 89 ? 3.948 7.965 -14.503 1.00 76.25 89 ASP A N 1
ATOM 665 C CA . ASP A 1 89 ? 3.362 7.940 -15.843 1.00 76.25 89 ASP A CA 1
ATOM 666 C C . ASP A 1 89 ? 4.446 7.928 -16.936 1.00 76.25 89 ASP A C 1
ATOM 668 O O . ASP A 1 89 ? 5.645 8.004 -16.658 1.00 76.25 89 ASP A O 1
ATOM 672 N N . ALA A 1 90 ? 4.032 7.817 -18.203 1.00 76.12 90 ALA A N 1
ATOM 673 C CA . ALA A 1 90 ? 4.950 7.780 -19.347 1.00 76.12 90 ALA A CA 1
ATOM 674 C C . ALA A 1 90 ? 5.821 9.047 -19.468 1.00 76.12 90 ALA A C 1
ATOM 676 O O . ALA A 1 90 ? 6.864 9.036 -20.117 1.00 76.12 90 ALA A O 1
ATOM 677 N N . GLN A 1 91 ? 5.401 10.139 -18.832 1.00 79.44 91 GLN A N 1
ATOM 678 C CA . GLN A 1 91 ? 6.109 11.409 -18.766 1.00 79.44 91 GLN A CA 1
ATOM 679 C C . GLN A 1 91 ? 6.911 11.555 -17.459 1.00 79.44 91 GLN A C 1
ATOM 681 O O . GLN A 1 91 ? 7.394 12.645 -17.164 1.00 79.44 91 GLN A O 1
ATOM 686 N N . HIS A 1 92 ? 7.088 10.466 -16.701 1.00 76.31 92 HIS A N 1
ATOM 687 C CA . HIS A 1 92 ? 7.782 10.403 -15.412 1.00 76.31 92 HIS A CA 1
ATOM 688 C C . HIS A 1 92 ? 7.164 11.277 -14.310 1.00 76.31 92 HIS A C 1
ATOM 690 O O . HIS A 1 92 ? 7.815 11.560 -13.302 1.00 76.31 92 HIS A O 1
ATOM 696 N N . ASN A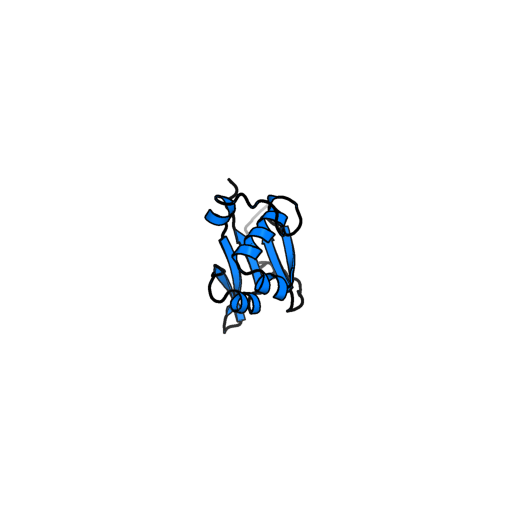 1 93 ? 5.900 11.679 -14.448 1.00 77.69 93 ASN A N 1
ATOM 697 C CA . ASN A 1 93 ? 5.190 12.363 -13.374 1.00 77.69 93 ASN A CA 1
ATOM 698 C C . ASN A 1 93 ? 4.572 11.345 -12.421 1.00 77.69 93 ASN A C 1
ATOM 700 O O . ASN A 1 93 ? 4.138 10.268 -12.826 1.00 77.69 93 ASN A O 1
ATOM 704 N N . MET A 1 94 ? 4.489 11.708 -11.143 1.00 80.19 94 MET A N 1
ATOM 705 C CA . MET A 1 94 ? 3.828 10.878 -10.141 1.00 80.19 94 MET A CA 1
ATOM 706 C C . MET A 1 94 ? 2.308 11.014 -10.245 1.00 80.19 94 MET A C 1
ATOM 708 O O . MET A 1 94 ? 1.765 12.118 -10.185 1.00 80.19 94 MET A O 1
ATOM 712 N N . ARG A 1 95 ? 1.615 9.882 -10.368 1.00 80.88 95 ARG A N 1
ATOM 713 C CA . ARG A 1 95 ? 0.152 9.791 -10.413 1.00 80.88 95 ARG A CA 1
ATOM 714 C C . ARG A 1 95 ? -0.342 8.792 -9.384 1.00 80.88 95 ARG A C 1
ATOM 716 O O . ARG A 1 95 ? 0.212 7.704 -9.270 1.00 80.88 95 ARG A O 1
ATOM 723 N N . SER A 1 96 ? -1.400 9.148 -8.665 1.00 85.50 96 SER A N 1
ATOM 724 C CA . SER A 1 96 ? -2.022 8.259 -7.686 1.00 85.50 96 SER A CA 1
ATOM 725 C C . SER A 1 96 ? -3.249 7.574 -8.281 1.00 85.50 96 SER A C 1
ATOM 727 O O . SER A 1 96 ? -4.063 8.219 -8.938 1.00 85.50 96 SER A O 1
ATOM 729 N N . ALA A 1 97 ? -3.390 6.280 -8.021 1.00 85.62 97 ALA A N 1
ATOM 730 C CA . ALA A 1 97 ? -4.539 5.477 -8.416 1.00 85.62 97 ALA A CA 1
ATOM 731 C C . ALA A 1 97 ? -4.900 4.482 -7.307 1.00 85.62 97 ALA A C 1
ATOM 733 O O . ALA A 1 97 ? -4.036 4.045 -6.541 1.00 85.62 97 ALA A O 1
ATOM 734 N N . ASP A 1 98 ? -6.175 4.111 -7.223 1.00 86.38 98 ASP A N 1
ATOM 735 C CA . ASP A 1 98 ? -6.604 3.039 -6.329 1.00 86.38 98 ASP A CA 1
ATOM 736 C C . ASP A 1 98 ? -6.018 1.708 -6.810 1.00 86.38 98 ASP A C 1
ATOM 738 O O . ASP A 1 98 ? -6.125 1.348 -7.984 1.00 86.38 98 ASP A O 1
ATOM 742 N N . LEU A 1 99 ? -5.407 0.951 -5.899 1.00 85.06 99 LEU A N 1
ATOM 743 C CA . LEU A 1 99 ? -4.877 -0.362 -6.244 1.00 85.06 99 LEU A CA 1
ATOM 744 C C . LEU A 1 99 ? -6.029 -1.354 -6.409 1.00 85.06 99 LEU A C 1
ATOM 746 O O . LEU A 1 99 ? -6.809 -1.591 -5.478 1.00 85.06 99 LEU A O 1
ATOM 750 N N . ALA A 1 100 ? -6.139 -1.959 -7.588 1.00 80.19 100 ALA A N 1
ATOM 751 C CA . ALA A 1 100 ? -7.179 -2.933 -7.902 1.00 80.19 100 ALA A CA 1
ATOM 752 C C . ALA A 1 100 ? -6.846 -4.348 -7.381 1.00 80.19 100 ALA A C 1
ATOM 754 O O . ALA A 1 100 ? -5.739 -4.632 -6.931 1.00 80.19 100 ALA A O 1
ATOM 755 N N . TYR A 1 101 ? -7.841 -5.241 -7.395 1.00 79.94 101 TYR A N 1
ATOM 756 C CA . TYR A 1 101 ? -7.636 -6.661 -7.070 1.00 79.94 101 TYR A CA 1
ATOM 757 C C . TYR A 1 101 ? -7.001 -7.433 -8.234 1.00 79.94 101 TYR A C 1
ATOM 759 O O . TYR A 1 101 ? -6.117 -8.257 -8.018 1.00 79.94 101 TYR A O 1
ATOM 767 N N . ILE A 1 102 ? -7.462 -7.172 -9.459 1.00 80.25 102 ILE A N 1
ATOM 768 C CA . ILE A 1 102 ? -6.942 -7.791 -10.682 1.00 80.25 102 ILE A CA 1
ATOM 769 C C . ILE A 1 102 ? -5.658 -7.064 -11.087 1.00 80.25 102 ILE A C 1
ATOM 771 O O . ILE A 1 102 ? -5.602 -5.838 -11.005 1.00 80.25 102 ILE A O 1
ATOM 775 N N . GLY A 1 103 ? -4.639 -7.818 -11.508 1.00 80.81 103 GLY A N 1
ATOM 776 C CA . GLY A 1 103 ? -3.329 -7.267 -11.870 1.00 80.81 103 GLY A CA 1
ATOM 777 C C . GLY A 1 103 ? -2.516 -6.776 -10.667 1.00 80.81 103 GLY A C 1
ATOM 778 O O . GLY A 1 103 ? -1.678 -5.887 -10.808 1.00 80.81 103 GLY A O 1
ATOM 779 N N . TRP A 1 104 ? -2.826 -7.270 -9.457 1.00 87.94 104 TRP A N 1
ATOM 780 C CA . TRP A 1 104 ? -2.203 -6.822 -8.207 1.00 87.94 104 TRP A CA 1
ATOM 781 C C . TRP A 1 104 ? -0.682 -6.903 -8.262 1.00 87.94 104 TRP A C 1
ATOM 783 O O . TRP A 1 104 ? -0.013 -5.910 -7.992 1.00 87.94 104 TRP A O 1
ATOM 793 N N . ALA A 1 105 ? -0.143 -8.067 -8.626 1.00 85.88 105 ALA A N 1
ATOM 794 C CA . ALA A 1 105 ? 1.296 -8.279 -8.649 1.00 85.88 105 ALA A CA 1
ATOM 795 C C . ALA A 1 105 ? 1.971 -7.292 -9.612 1.00 85.88 105 ALA A C 1
ATOM 797 O O . ALA A 1 105 ? 2.919 -6.614 -9.232 1.00 85.88 105 ALA A O 1
ATOM 798 N N . GLU A 1 106 ? 1.423 -7.129 -10.814 1.00 83.50 106 GLU A N 1
ATOM 799 C CA . GLU A 1 106 ? 1.924 -6.242 -11.861 1.00 83.50 106 GLU A CA 1
ATOM 800 C C . GLU A 1 106 ? 1.864 -4.763 -11.450 1.00 83.50 106 GLU A C 1
ATOM 802 O O . GLU A 1 106 ? 2.811 -4.007 -11.687 1.00 83.50 106 GLU A O 1
ATOM 807 N N . MET A 1 107 ? 0.787 -4.339 -10.779 1.00 85.69 107 MET A N 1
ATOM 808 C CA . MET A 1 107 ? 0.688 -2.990 -10.213 1.00 85.69 107 MET A CA 1
ATOM 809 C C . MET A 1 107 ? 1.733 -2.778 -9.120 1.00 85.69 107 MET A C 1
ATOM 811 O O . MET A 1 107 ? 2.452 -1.781 -9.133 1.00 85.69 107 MET A O 1
ATOM 815 N N . ILE A 1 108 ? 1.873 -3.728 -8.195 1.00 89.44 108 ILE A N 1
ATOM 816 C CA . ILE A 1 108 ? 2.875 -3.646 -7.133 1.00 89.44 108 ILE A CA 1
ATOM 817 C C . ILE A 1 108 ? 4.290 -3.636 -7.705 1.00 89.44 108 ILE A C 1
ATOM 819 O O . ILE A 1 108 ? 5.155 -3.016 -7.104 1.00 89.44 108 ILE A O 1
ATOM 823 N N . GLN A 1 109 ? 4.548 -4.203 -8.885 1.00 84.38 109 GLN A N 1
ATOM 824 C CA . GLN A 1 109 ? 5.866 -4.085 -9.514 1.00 84.38 109 GLN A CA 1
ATOM 825 C C . GLN A 1 109 ? 6.216 -2.658 -9.965 1.00 84.38 109 GLN A C 1
ATOM 827 O O . GLN A 1 109 ? 7.386 -2.292 -9.990 1.00 84.38 109 GLN A O 1
ATOM 832 N N . ASN A 1 110 ? 5.213 -1.821 -10.230 1.00 81.25 110 ASN A N 1
ATOM 833 C CA . ASN A 1 110 ? 5.400 -0.456 -10.731 1.00 81.25 110 ASN A CA 1
ATOM 834 C C . ASN A 1 110 ? 5.080 0.630 -9.692 1.00 81.25 110 ASN A C 1
ATOM 836 O O . ASN A 1 110 ? 5.273 1.818 -9.950 1.00 81.25 110 ASN A O 1
ATOM 840 N N . VAL A 1 111 ? 4.591 0.242 -8.511 1.00 86.31 111 VAL A N 1
ATOM 841 C CA . VAL A 1 111 ? 4.203 1.192 -7.466 1.00 86.31 111 VAL A CA 1
ATOM 842 C C . VAL A 1 111 ? 5.430 1.799 -6.777 1.00 86.31 111 VAL A C 1
ATOM 844 O O . VAL A 1 111 ? 6.398 1.113 -6.454 1.00 86.31 111 VAL A O 1
ATOM 847 N N . VAL A 1 112 ? 5.401 3.099 -6.534 1.00 83.00 112 VAL A N 1
ATOM 848 C CA . VAL A 1 112 ? 6.467 3.847 -5.856 1.00 83.00 112 VAL A CA 1
ATOM 849 C C . VAL A 1 112 ? 6.173 3.920 -4.362 1.00 83.00 112 VAL A C 1
ATOM 851 O O . VAL A 1 112 ? 7.007 3.573 -3.527 1.00 83.00 112 VAL A O 1
ATOM 854 N N . THR A 1 113 ? 4.954 4.335 -4.026 1.00 87.75 113 THR A N 1
ATOM 855 C CA . THR A 1 113 ? 4.467 4.450 -2.651 1.00 87.75 113 THR A CA 1
ATOM 856 C C . THR A 1 113 ? 3.039 3.949 -2.555 1.00 87.75 113 THR A C 1
ATOM 858 O O . THR A 1 113 ? 2.276 4.030 -3.518 1.00 87.75 113 THR A O 1
ATOM 861 N N . ILE A 1 114 ? 2.671 3.440 -1.386 1.00 91.00 114 ILE A N 1
ATOM 862 C CA . ILE A 1 114 ? 1.312 3.038 -1.054 1.00 91.00 114 ILE A CA 1
ATOM 863 C C . ILE A 1 114 ? 0.843 3.880 0.123 1.00 91.00 114 ILE A C 1
ATOM 865 O O . ILE A 1 114 ? 1.524 3.992 1.137 1.00 91.00 114 ILE A O 1
ATOM 869 N N . GLN A 1 115 ? -0.353 4.434 0.011 1.00 90.56 115 GLN A N 1
ATOM 870 C CA . GLN A 1 115 ? -1.034 5.097 1.105 1.00 90.56 115 GLN A CA 1
ATOM 871 C C . GLN A 1 115 ? -2.273 4.295 1.485 1.00 90.56 115 GLN A C 1
ATOM 873 O O . GLN A 1 115 ? -3.139 4.035 0.646 1.00 90.56 115 GLN A O 1
ATOM 878 N N . LEU A 1 116 ? -2.369 3.934 2.761 1.00 86.94 116 LEU A N 1
ATOM 879 C CA . LEU A 1 116 ? -3.607 3.440 3.341 1.00 86.94 116 LEU A CA 1
ATOM 880 C C . LEU A 1 116 ? -4.464 4.642 3.746 1.00 86.94 116 LEU A C 1
ATOM 882 O O . LEU A 1 116 ? -4.074 5.452 4.586 1.00 86.94 116 LEU A O 1
ATOM 886 N N . VAL A 1 117 ? -5.645 4.744 3.152 1.00 85.31 117 VAL A N 1
ATOM 887 C CA . VAL A 1 117 ? -6.660 5.737 3.487 1.00 85.31 117 VAL A CA 1
ATOM 888 C C . VAL A 1 117 ? -7.770 5.015 4.228 1.00 85.31 117 VAL A C 1
ATOM 890 O O . VAL A 1 117 ? -8.497 4.212 3.651 1.00 85.31 117 VAL A O 1
ATOM 893 N N . TYR A 1 118 ? -7.901 5.298 5.515 1.00 73.38 118 TYR A N 1
ATOM 894 C CA . TYR A 1 118 ? -9.003 4.814 6.332 1.00 73.38 118 TYR A CA 1
ATOM 895 C C . TYR A 1 118 ? -9.580 6.018 7.076 1.00 73.38 118 TYR A C 1
ATOM 897 O O . TYR A 1 118 ? -8.819 6.696 7.775 1.00 73.38 118 TYR A O 1
ATOM 905 N N . PRO A 1 119 ? -10.878 6.338 6.915 1.00 63.75 119 PRO A N 1
ATOM 906 C CA . PRO A 1 119 ? -11.493 7.357 7.744 1.00 63.75 119 PRO A CA 1
ATOM 907 C C . PRO A 1 119 ? -11.417 6.872 9.192 1.00 63.75 119 PRO A C 1
ATOM 909 O O . PRO A 1 119 ? -11.974 5.824 9.524 1.00 63.75 119 PRO A O 1
ATOM 912 N N . LYS A 1 120 ? -10.690 7.604 10.047 1.00 55.44 120 LYS A N 1
ATOM 913 C CA . LYS A 1 120 ? -10.812 7.402 11.493 1.00 55.44 120 LYS A CA 1
ATOM 914 C C . LYS A 1 120 ? -12.283 7.633 11.848 1.00 55.44 120 LYS A C 1
ATOM 916 O O . LYS A 1 120 ? -12.845 8.649 11.440 1.00 55.44 120 LYS A O 1
ATOM 921 N N . ALA A 1 121 ? -12.881 6.640 12.503 1.00 51.03 121 ALA A N 1
ATOM 922 C CA . ALA A 1 121 ? -14.208 6.755 13.096 1.00 51.03 121 ALA A CA 1
ATOM 923 C C . ALA A 1 121 ? -14.210 7.822 14.195 1.00 51.03 121 ALA A C 1
ATOM 925 O O . ALA A 1 121 ? -13.147 7.985 14.842 1.00 51.03 121 ALA A O 1
#

Radius of gyration: 20.08 Å; chains: 1; bounding box: 32×79×36 Å

pLDDT: mean 72.87, std 17.06, range [33.84, 91.0]

Foldseek 3Di:
DDDDDDDDDDPDPPPPPDPDPCDPLQWAWEDEPRDIDIDGLVVQLVCAPVQVLQQCCQVPPVVHGSDDPDDDPDDQSVVAKWKKFWFQDPVRDTDIDTQDRPCNSVSSSGGHYIYIDGPDD

Secondary structure (DSSP, 8-state):
---------------PPP------TTEEEEEETTEEEEEEHHHHHHHHHHHHHHHHHHHHTS-SS--SSS----SHHHHH-EEEEEEE-TTS-EEEEEPPSTTHHHHHHHEEEEEEE----

Organism: NCBI:txid2498619

Sequence (121 aa):
MPDNSGTGANRDQLSSPTPIPRVPQSWVMVTYSGETHAMGRDGIANLGKLGFMKCLYGIFVAGNSCVEGGGYVSPHFLKFAQIRGTFYDAQHNMRSADLAYIGWAEMIQNVVTIQLVYPKA